Protein AF-A0A1H7YFT9-F1 (afdb_monomer_lite)

Organism: NCBI:txid295069

Sequence (80 aa):
MSNLADKTEYKALNIIAQMVKQYEKLHYLDMTKEDDWNATNARNLLQSIIQNNEYKINYNRNSKKSILKTKLCKPIFSDR

Secondary structure (DSSP, 8-state):
--HHHHHHHHHHHHHHHHHHHHHTTGGGS---HHHHHHHHHHHHHHHHHHHHTTEEE---TT-S-SEEE---PPPTT---

Structure (mmCIF, N/CA/C/O backbone):
data_AF-A0A1H7YFT9-F1
#
_entry.id   AF-A0A1H7YFT9-F1
#
loop_
_atom_site.group_PDB
_atom_site.id
_atom_site.type_symbol
_atom_site.label_atom_id
_atom_site.label_alt_id
_atom_site.label_comp_id
_atom_site.label_asym_id
_atom_site.label_entity_id
_atom_site.label_seq_id
_atom_site.pdbx_PDB_ins_code
_atom_site.Cartn_x
_atom_site.Cartn_y
_atom_site.Cartn_z
_atom_site.occupancy
_atom_site.B_iso_or_equiv
_atom_site.auth_seq_id
_atom_site.auth_comp_id
_atom_site.auth_asym_id
_atom_site.auth_atom_id
_atom_site.pdbx_PDB_model_num
ATOM 1 N N . MET A 1 1 ? -10.103 -1.854 26.376 1.00 51.28 1 MET A N 1
ATOM 2 C CA . MET A 1 1 ? -8.968 -1.040 25.884 1.00 51.28 1 MET A CA 1
ATOM 3 C C . MET A 1 1 ? -9.431 0.409 25.795 1.00 51.28 1 MET A C 1
ATOM 5 O O . MET A 1 1 ? -10.635 0.630 25.739 1.00 51.28 1 MET A O 1
ATOM 9 N N . SER A 1 2 ? -8.540 1.394 25.929 1.00 67.81 2 SER A N 1
ATOM 10 C CA . SER A 1 2 ? -8.937 2.809 25.953 1.00 67.81 2 SER A CA 1
ATOM 11 C C . SER A 1 2 ? -9.266 3.312 24.542 1.00 67.81 2 SER A C 1
ATOM 13 O O . SER A 1 2 ? -8.584 2.966 23.584 1.00 67.81 2 SER A O 1
ATOM 15 N N . ASN A 1 3 ? -10.250 4.208 24.413 1.00 75.38 3 ASN A N 1
ATOM 16 C CA . ASN A 1 3 ? -10.655 4.803 23.125 1.00 75.38 3 ASN A CA 1
ATOM 17 C C . ASN A 1 3 ? -9.503 5.464 22.337 1.00 75.38 3 ASN A C 1
ATOM 19 O O . ASN A 1 3 ? -9.619 5.694 21.132 1.00 75.38 3 ASN A O 1
ATOM 23 N N . LEU A 1 4 ? -8.417 5.849 23.015 1.00 77.00 4 LEU A N 1
ATOM 24 C CA . LEU A 1 4 ? -7.245 6.451 22.384 1.00 77.00 4 LEU A CA 1
ATOM 25 C C . LEU A 1 4 ? -6.366 5.400 21.697 1.00 77.00 4 LEU A C 1
ATOM 27 O O . LEU A 1 4 ? -5.865 5.664 20.603 1.00 77.00 4 LEU A O 1
ATOM 31 N N . ALA A 1 5 ? -6.212 4.223 22.308 1.00 76.50 5 ALA A N 1
ATOM 32 C CA . ALA A 1 5 ? -5.458 3.113 21.736 1.00 76.50 5 ALA A CA 1
ATOM 33 C C . ALA A 1 5 ? -6.095 2.666 20.415 1.00 76.50 5 ALA A C 1
ATOM 35 O O . ALA A 1 5 ? -5.424 2.687 19.386 1.00 76.50 5 ALA A O 1
ATOM 36 N N . ASP A 1 6 ? -7.412 2.448 20.408 1.00 78.00 6 ASP A N 1
ATOM 37 C CA . ASP A 1 6 ? -8.161 2.017 19.220 1.00 78.00 6 ASP A CA 1
ATOM 38 C C . ASP A 1 6 ? -8.050 3.029 18.063 1.00 78.00 6 ASP A C 1
ATOM 40 O O . ASP A 1 6 ? -7.867 2.675 16.895 1.00 78.00 6 ASP A O 1
ATOM 44 N N . LYS A 1 7 ? -8.112 4.332 18.375 1.00 86.12 7 LYS A N 1
ATOM 45 C CA . LYS A 1 7 ? -7.919 5.402 17.379 1.00 86.12 7 LYS A CA 1
ATOM 46 C C . LYS A 1 7 ? -6.495 5.430 16.830 1.00 86.12 7 LYS A C 1
ATOM 48 O O . LYS A 1 7 ? -6.304 5.776 15.664 1.00 86.12 7 LYS A O 1
ATOM 53 N N . THR A 1 8 ? -5.511 5.131 17.668 1.00 90.69 8 THR A N 1
ATOM 54 C CA . THR A 1 8 ? -4.093 5.135 17.294 1.00 90.69 8 THR A CA 1
ATOM 55 C C . THR A 1 8 ? -3.775 3.939 16.407 1.00 90.69 8 THR A C 1
ATOM 57 O O . THR A 1 8 ? -3.188 4.116 15.341 1.00 90.69 8 THR A O 1
ATOM 60 N N . GLU A 1 9 ? -4.260 2.757 16.781 1.00 90.06 9 GLU A N 1
ATOM 61 C CA . GLU A 1 9 ? -4.163 1.527 15.996 1.00 90.06 9 GLU A CA 1
ATOM 62 C C . GLU A 1 9 ? -4.780 1.711 14.606 1.00 90.06 9 GLU A C 1
ATOM 64 O O . GLU A 1 9 ? -4.105 1.526 13.592 1.00 90.06 9 GLU A O 1
ATOM 69 N N . TYR A 1 10 ? -6.028 2.190 14.537 1.00 92.69 10 TYR A N 1
ATOM 70 C CA . TYR A 1 10 ? -6.698 2.424 13.258 1.00 92.69 10 TYR A CA 1
ATOM 71 C C . TYR A 1 10 ? -5.918 3.397 12.362 1.00 92.69 10 TYR A C 1
ATOM 73 O O . TYR A 1 10 ? -5.807 3.182 11.153 1.00 92.69 10 TYR A O 1
ATOM 81 N N . LYS A 1 11 ? -5.359 4.473 12.933 1.00 94.19 11 LYS A N 1
ATOM 82 C CA . LYS A 1 11 ? -4.536 5.431 12.179 1.00 94.19 11 LYS A CA 1
ATOM 83 C C . LYS A 1 11 ? -3.270 4.778 11.627 1.00 94.19 11 LYS A C 1
ATOM 85 O O . LYS A 1 11 ? -2.970 4.990 10.453 1.00 94.19 11 LYS A O 1
ATOM 90 N N . ALA A 1 12 ? -2.567 3.984 12.433 1.00 95.38 12 ALA A N 1
ATOM 91 C CA . ALA A 1 12 ? -1.370 3.270 12.001 1.00 95.38 12 ALA A CA 1
ATOM 92 C C . ALA A 1 12 ? -1.686 2.306 10.845 1.00 95.38 12 ALA A C 1
ATOM 94 O O . ALA A 1 12 ? -1.069 2.388 9.783 1.00 95.38 12 ALA A O 1
ATOM 95 N N . LEU A 1 13 ? -2.724 1.479 10.994 1.00 95.88 13 LEU A N 1
ATOM 96 C CA . LEU A 1 13 ? -3.168 0.550 9.950 1.00 95.88 13 LEU A CA 1
ATOM 97 C C . LEU A 1 13 ? -3.606 1.276 8.671 1.00 95.88 13 LEU A C 1
ATOM 99 O O . LEU A 1 13 ? -3.340 0.808 7.563 1.00 95.88 13 LEU A O 1
ATOM 103 N N . ASN A 1 14 ? -4.240 2.443 8.798 1.00 95.12 14 ASN A N 1
ATOM 104 C CA . ASN A 1 14 ? -4.635 3.248 7.647 1.00 95.12 14 ASN A CA 1
ATOM 105 C C . ASN A 1 14 ? -3.425 3.786 6.862 1.00 95.12 14 ASN A C 1
ATOM 107 O O . ASN A 1 14 ? -3.477 3.795 5.633 1.00 95.12 14 ASN A O 1
ATOM 111 N N . ILE A 1 15 ? -2.346 4.197 7.539 1.00 96.12 15 ILE A N 1
ATOM 112 C CA . ILE A 1 15 ? -1.097 4.629 6.886 1.00 96.12 15 ILE A CA 1
ATOM 113 C C . ILE A 1 15 ? -0.448 3.448 6.159 1.00 96.12 15 ILE A C 1
ATOM 115 O O . ILE A 1 15 ? -0.128 3.560 4.977 1.00 96.12 15 ILE A O 1
ATOM 119 N N . ILE A 1 16 ? -0.335 2.292 6.818 1.00 96.69 16 ILE A N 1
ATOM 120 C CA . ILE A 1 16 ? 0.220 1.069 6.215 1.00 96.69 16 ILE A CA 1
ATOM 121 C C . ILE A 1 16 ? -0.560 0.691 4.947 1.00 96.69 16 ILE A C 1
ATOM 123 O O . ILE A 1 16 ? 0.029 0.398 3.908 1.00 96.69 16 ILE A O 1
ATOM 127 N N . ALA A 1 17 ? -1.892 0.777 4.977 1.00 96.00 17 ALA A N 1
ATOM 128 C CA . ALA A 1 17 ? -2.723 0.495 3.808 1.00 96.00 17 ALA A CA 1
ATOM 129 C C . ALA A 1 17 ? -2.515 1.491 2.660 1.00 96.00 17 ALA A C 1
ATOM 131 O O . ALA A 1 17 ? -2.587 1.112 1.491 1.00 96.00 17 ALA A O 1
ATOM 132 N N . GLN A 1 18 ? -2.260 2.764 2.970 1.00 95.31 18 GLN A N 1
ATOM 133 C CA . GLN A 1 18 ? -1.879 3.745 1.956 1.00 95.31 18 GLN A CA 1
ATOM 134 C C . GLN A 1 18 ? -0.523 3.398 1.348 1.00 95.31 18 GLN A C 1
ATOM 136 O O . GLN A 1 18 ? -0.407 3.439 0.127 1.00 95.31 18 GLN A O 1
ATOM 141 N N . MET A 1 19 ? 0.460 3.001 2.162 1.00 96.25 19 MET A N 1
ATOM 142 C CA . MET A 1 19 ? 1.770 2.564 1.676 1.00 96.25 19 MET A CA 1
ATOM 143 C C . MET A 1 19 ? 1.631 1.388 0.710 1.00 96.25 19 MET A C 1
ATOM 145 O O . MET A 1 19 ? 2.141 1.484 -0.400 1.00 96.25 19 MET A O 1
ATOM 149 N N . VAL A 1 20 ? 0.871 0.341 1.058 1.00 95.94 20 VAL A N 1
ATOM 150 C CA . VAL A 1 20 ? 0.637 -0.812 0.162 1.00 95.94 20 VAL A CA 1
ATOM 151 C C . VAL A 1 20 ? 0.130 -0.368 -1.215 1.00 95.94 20 VAL A C 1
ATOM 153 O O . VAL A 1 20 ? 0.669 -0.790 -2.234 1.00 95.94 20 VAL A O 1
ATOM 156 N N . LYS A 1 21 ? -0.836 0.557 -1.262 1.00 94.12 21 LYS A N 1
ATOM 157 C CA . LYS A 1 21 ? -1.347 1.106 -2.529 1.00 94.12 21 LYS A CA 1
ATOM 158 C C . LYS A 1 21 ? -0.311 1.911 -3.314 1.00 94.12 21 LYS A C 1
ATOM 160 O O . LYS A 1 21 ? -0.453 2.032 -4.526 1.00 94.12 21 LYS A O 1
ATOM 165 N N . GLN A 1 22 ? 0.667 2.530 -2.651 1.00 93.75 22 GLN A N 1
ATOM 166 C CA . GLN A 1 22 ? 1.762 3.209 -3.349 1.00 93.75 22 GLN A CA 1
ATOM 167 C C . GLN A 1 22 ? 2.792 2.206 -3.871 1.00 93.75 22 GLN A C 1
ATOM 169 O O . GLN A 1 22 ? 3.234 2.367 -5.002 1.00 93.75 22 GLN A O 1
ATOM 174 N N . TYR A 1 23 ? 3.104 1.144 -3.117 1.00 92.56 23 TYR A N 1
ATOM 175 C CA . TYR A 1 23 ? 3.965 0.051 -3.591 1.00 92.56 23 TYR A CA 1
ATOM 176 C C . TYR A 1 23 ? 3.422 -0.576 -4.878 1.00 92.56 23 TYR A C 1
ATOM 178 O O . TYR A 1 23 ? 4.170 -0.802 -5.820 1.00 92.56 23 TYR A O 1
ATOM 186 N N . GLU A 1 24 ? 2.104 -0.762 -4.971 1.00 87.69 24 GLU A N 1
ATOM 187 C CA . GLU A 1 24 ? 1.456 -1.243 -6.198 1.00 87.69 24 GLU A CA 1
ATOM 188 C C . GLU A 1 24 ? 1.627 -0.309 -7.397 1.00 87.69 24 GLU A C 1
ATOM 190 O O . GLU A 1 24 ? 1.464 -0.763 -8.520 1.00 87.69 24 GLU A O 1
ATOM 195 N N . LYS A 1 25 ? 1.942 0.974 -7.197 1.00 91.88 25 LYS A N 1
ATOM 196 C CA . LYS A 1 25 ? 2.170 1.952 -8.273 1.00 91.88 25 LYS A CA 1
ATOM 197 C C . LYS A 1 25 ? 3.638 2.094 -8.657 1.00 91.88 25 LYS A C 1
ATOM 199 O O . LYS A 1 25 ? 3.928 2.831 -9.594 1.00 91.88 25 LYS A O 1
ATOM 204 N N . LEU A 1 26 ? 4.559 1.429 -7.960 1.00 92.44 26 LEU A N 1
ATOM 205 C CA . LEU A 1 26 ? 5.983 1.547 -8.273 1.00 92.44 26 LEU A CA 1
ATOM 206 C C . LEU A 1 26 ? 6.314 1.012 -9.670 1.00 92.44 26 LEU A C 1
ATOM 208 O O . LEU A 1 26 ? 7.256 1.509 -10.267 1.00 92.44 26 LEU A O 1
ATOM 212 N N . HIS A 1 27 ? 5.477 0.139 -10.245 1.00 86.81 27 HIS A N 1
ATOM 213 C CA . HIS A 1 27 ? 5.614 -0.332 -11.631 1.00 86.81 27 HIS A CA 1
ATOM 214 C C . HIS A 1 27 ? 5.572 0.779 -12.700 1.00 86.81 27 HIS A C 1
ATOM 216 O O . HIS A 1 27 ? 5.847 0.508 -13.863 1.00 86.81 27 HIS A O 1
ATOM 222 N N . TYR A 1 28 ? 5.192 2.014 -12.343 1.00 89.75 28 TYR A N 1
ATOM 223 C CA . TYR A 1 28 ? 5.308 3.174 -13.233 1.00 89.75 28 TYR A CA 1
ATOM 224 C C . TYR A 1 28 ? 6.722 3.770 -13.287 1.00 89.75 28 TYR A C 1
ATOM 226 O O . TYR A 1 28 ? 6.977 4.642 -14.116 1.00 89.75 28 TYR A O 1
ATOM 234 N N . LEU A 1 29 ? 7.613 3.366 -12.383 1.00 90.69 29 LEU A N 1
ATOM 235 C CA . LEU A 1 29 ? 9.004 3.800 -12.344 1.00 90.69 29 LEU A CA 1
ATOM 236 C C . LEU A 1 29 ? 9.879 2.861 -13.177 1.00 90.69 29 LEU A C 1
ATOM 238 O O . LEU A 1 29 ? 9.493 1.732 -13.478 1.00 90.69 29 LEU A O 1
ATOM 242 N N . ASP A 1 30 ? 11.078 3.328 -13.512 1.00 91.56 30 ASP A N 1
ATOM 243 C CA . ASP A 1 30 ? 12.112 2.470 -14.085 1.00 91.56 30 ASP A CA 1
ATOM 244 C C . ASP A 1 30 ? 12.655 1.547 -12.983 1.00 91.56 30 ASP A C 1
ATOM 246 O O . ASP A 1 30 ? 13.445 1.966 -12.137 1.00 91.56 30 ASP A O 1
ATOM 250 N N . MET A 1 31 ? 12.122 0.324 -12.917 1.00 92.00 31 MET A N 1
ATOM 251 C CA . MET A 1 31 ? 12.429 -0.651 -11.871 1.00 92.00 31 MET A CA 1
ATOM 252 C C . MET A 1 31 ? 13.373 -1.729 -12.390 1.00 92.00 31 MET A C 1
ATOM 254 O O . MET A 1 31 ? 13.110 -2.370 -13.412 1.00 92.00 31 MET A O 1
ATOM 258 N N . THR A 1 32 ? 14.431 -2.016 -11.632 1.00 95.69 32 THR A N 1
ATOM 259 C CA . THR A 1 32 ? 15.193 -3.247 -11.844 1.00 95.69 32 THR A CA 1
ATOM 260 C C . THR A 1 32 ? 14.408 -4.457 -11.326 1.00 95.69 32 THR A C 1
ATOM 262 O O . THR A 1 32 ? 13.459 -4.339 -10.548 1.00 95.69 32 THR A O 1
ATOM 265 N N . LYS A 1 33 ? 14.830 -5.665 -11.719 1.00 94.19 33 LYS A N 1
ATOM 266 C CA . LYS A 1 33 ? 14.256 -6.911 -11.177 1.00 94.19 33 LYS A CA 1
ATOM 267 C C . LYS A 1 33 ? 14.409 -7.012 -9.656 1.00 94.19 33 LYS A C 1
ATOM 269 O O . LYS A 1 33 ? 13.551 -7.587 -8.993 1.00 94.19 33 LYS A O 1
ATOM 274 N N . GLU A 1 34 ? 15.508 -6.487 -9.121 1.00 96.19 34 GLU A N 1
ATOM 275 C CA . GLU A 1 34 ? 15.771 -6.489 -7.684 1.00 96.19 34 GLU A CA 1
ATOM 276 C C . GLU A 1 34 ? 14.847 -5.509 -6.953 1.00 96.19 34 GLU A C 1
ATOM 278 O O . GLU A 1 34 ? 14.259 -5.868 -5.932 1.00 96.19 34 GLU A O 1
ATOM 283 N N . ASP A 1 35 ? 14.629 -4.317 -7.518 1.00 93.75 35 ASP A N 1
ATOM 284 C CA . ASP A 1 35 ? 13.677 -3.342 -6.977 1.00 93.75 35 ASP A CA 1
ATOM 285 C C . ASP A 1 35 ? 12.252 -3.900 -6.945 1.00 93.75 35 ASP A C 1
ATOM 287 O O . ASP A 1 35 ? 11.552 -3.735 -5.946 1.00 93.75 35 ASP A O 1
ATOM 291 N N . ASP A 1 36 ? 11.820 -4.590 -8.006 1.00 93.38 36 ASP A N 1
ATOM 292 C CA . ASP A 1 36 ? 10.482 -5.193 -8.086 1.00 93.38 36 ASP A CA 1
ATOM 293 C C . ASP A 1 36 ? 10.287 -6.296 -7.041 1.00 93.38 36 ASP A C 1
ATOM 295 O O . ASP A 1 36 ? 9.267 -6.345 -6.342 1.00 93.38 36 ASP A O 1
ATOM 299 N N . TRP A 1 37 ? 11.307 -7.137 -6.857 1.00 95.56 37 TRP A N 1
ATOM 300 C CA . TRP A 1 37 ? 11.295 -8.170 -5.827 1.00 95.56 37 TRP A CA 1
ATOM 301 C C . TRP A 1 37 ? 11.232 -7.565 -4.417 1.00 95.56 37 TRP A C 1
ATOM 303 O O . TRP A 1 37 ? 10.381 -7.956 -3.610 1.00 95.56 37 TRP A O 1
ATOM 313 N N . ASN A 1 38 ? 12.064 -6.559 -4.136 1.00 95.19 38 ASN A N 1
ATOM 314 C CA . ASN A 1 38 ? 12.086 -5.850 -2.856 1.00 95.19 38 ASN A CA 1
ATOM 315 C C . ASN A 1 38 ? 10.755 -5.134 -2.574 1.00 95.19 38 ASN A C 1
ATOM 317 O O . ASN A 1 38 ? 10.200 -5.258 -1.477 1.00 95.19 38 ASN A O 1
ATOM 321 N N . ALA A 1 39 ? 10.202 -4.435 -3.568 1.00 95.31 39 ALA A N 1
ATOM 322 C CA . ALA A 1 39 ? 8.916 -3.750 -3.476 1.00 95.31 39 ALA A CA 1
ATOM 323 C C . ALA A 1 39 ? 7.768 -4.732 -3.212 1.00 95.31 39 ALA A C 1
ATOM 325 O O . ALA A 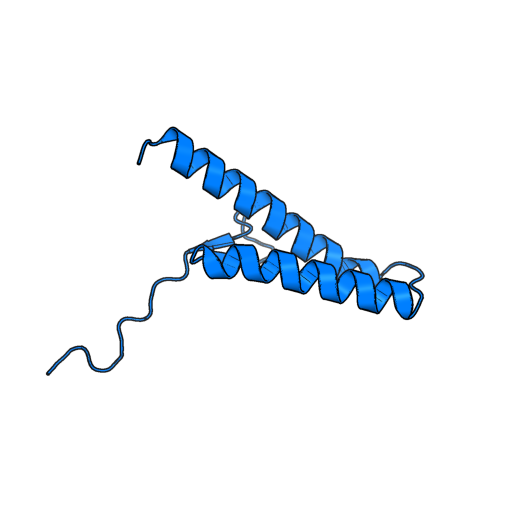1 39 ? 6.922 -4.490 -2.345 1.00 95.31 39 ALA A O 1
ATOM 326 N N . THR A 1 40 ? 7.753 -5.866 -3.914 1.00 95.19 40 THR A N 1
ATOM 327 C CA . THR A 1 40 ? 6.755 -6.922 -3.719 1.00 95.19 40 THR A CA 1
ATOM 328 C C . THR A 1 40 ? 6.848 -7.526 -2.321 1.00 95.19 40 THR A C 1
ATOM 330 O O . THR A 1 40 ? 5.822 -7.698 -1.657 1.00 95.19 40 THR A O 1
ATOM 333 N N . ASN A 1 41 ? 8.059 -7.801 -1.833 1.00 96.69 41 ASN A N 1
ATOM 334 C CA . ASN A 1 41 ? 8.259 -8.338 -0.491 1.00 96.69 41 ASN A CA 1
ATOM 335 C C . ASN A 1 41 ? 7.785 -7.350 0.590 1.00 96.69 41 ASN A C 1
ATOM 337 O O . ASN A 1 41 ? 6.998 -7.716 1.466 1.00 96.69 41 ASN A O 1
ATOM 341 N N . ALA A 1 42 ? 8.167 -6.073 0.480 1.00 96.56 42 ALA A N 1
ATOM 342 C CA . ALA A 1 42 ? 7.705 -5.019 1.381 1.00 96.56 42 ALA A CA 1
ATOM 343 C C . ALA A 1 42 ? 6.172 -4.897 1.385 1.00 96.56 42 ALA A C 1
ATOM 345 O O . ALA A 1 42 ? 5.554 -4.840 2.451 1.00 96.56 42 ALA A O 1
ATOM 346 N N . ARG A 1 43 ? 5.536 -4.936 0.205 1.00 96.88 43 ARG A N 1
ATOM 347 C CA . ARG A 1 43 ? 4.072 -4.925 0.071 1.00 96.88 43 ARG A CA 1
ATOM 348 C C . ARG A 1 43 ? 3.425 -6.073 0.845 1.00 96.88 43 ARG A C 1
ATOM 350 O O . ARG A 1 43 ? 2.476 -5.843 1.593 1.00 96.88 43 ARG A O 1
ATOM 357 N N . ASN A 1 44 ? 3.942 -7.290 0.684 1.00 96.50 44 ASN A N 1
ATOM 358 C CA . ASN A 1 44 ? 3.406 -8.487 1.330 1.00 96.50 44 ASN A CA 1
ATOM 359 C C . ASN A 1 44 ? 3.521 -8.408 2.858 1.00 96.50 44 ASN A C 1
ATOM 361 O O . ASN A 1 44 ? 2.557 -8.714 3.563 1.00 96.50 44 ASN A O 1
ATOM 365 N N . LEU A 1 45 ? 4.656 -7.927 3.373 1.00 97.31 45 LEU A N 1
ATOM 366 C CA . LEU A 1 45 ? 4.859 -7.722 4.808 1.00 97.31 45 LEU A CA 1
ATOM 367 C C . LEU A 1 45 ? 3.849 -6.718 5.377 1.00 97.31 45 LEU A C 1
ATOM 369 O O . LEU A 1 45 ? 3.148 -7.026 6.340 1.00 97.31 45 LEU A O 1
ATOM 373 N N . LEU A 1 46 ? 3.698 -5.552 4.745 1.00 97.00 46 LEU A N 1
ATOM 374 C CA . LEU A 1 46 ? 2.739 -4.529 5.176 1.00 97.00 46 LEU A CA 1
ATOM 375 C C . LEU A 1 46 ? 1.286 -5.023 5.097 1.00 97.00 46 LEU A C 1
ATOM 377 O O . LEU A 1 46 ? 0.484 -4.761 5.995 1.00 97.00 46 LEU A O 1
ATOM 381 N N . GLN A 1 47 ? 0.944 -5.777 4.052 1.00 96.25 47 GLN A N 1
ATOM 382 C CA . GLN A 1 47 ? -0.381 -6.369 3.897 1.00 96.25 47 GLN A CA 1
ATOM 383 C C . GLN A 1 47 ? -0.683 -7.403 4.994 1.00 96.25 47 GLN A C 1
ATOM 385 O O . GLN A 1 47 ? -1.804 -7.424 5.506 1.00 96.25 47 GLN A O 1
ATOM 390 N N . SER A 1 48 ? 0.304 -8.209 5.399 1.00 96.38 48 SER A N 1
ATOM 391 C CA . SER A 1 48 ? 0.140 -9.193 6.478 1.00 96.38 48 SER A CA 1
ATOM 392 C C . SER A 1 48 ? -0.1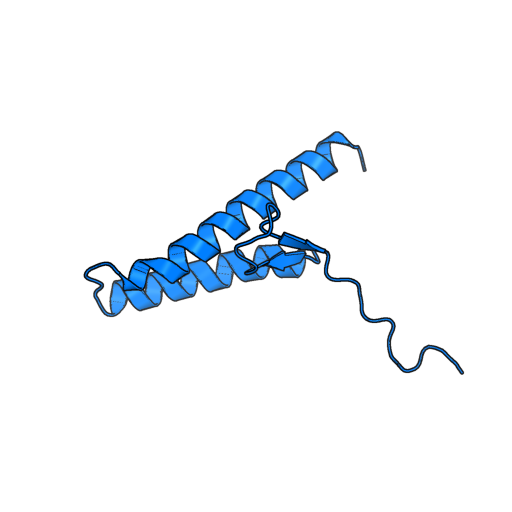90 -8.537 7.822 1.00 96.38 48 SER A C 1
ATOM 394 O O . SER A 1 48 ? -1.076 -9.008 8.532 1.00 96.38 48 SER A O 1
ATOM 396 N N . ILE A 1 49 ? 0.426 -7.389 8.136 1.00 95.88 49 ILE A N 1
ATOM 397 C CA . ILE A 1 49 ? 0.137 -6.626 9.360 1.00 95.88 49 ILE A CA 1
ATOM 398 C C . ILE A 1 49 ? -1.336 -6.206 9.381 1.00 95.88 49 ILE A C 1
ATOM 400 O O . ILE A 1 49 ? -2.009 -6.363 10.396 1.00 95.88 49 ILE A O 1
ATOM 404 N N . ILE A 1 50 ? -1.870 -5.721 8.258 1.00 95.38 50 ILE A N 1
ATOM 405 C CA . ILE A 1 50 ? -3.281 -5.318 8.155 1.00 95.38 50 ILE A CA 1
ATOM 406 C C . ILE A 1 50 ? -4.210 -6.519 8.379 1.00 95.38 50 ILE A C 1
ATOM 408 O O . ILE A 1 50 ? -5.183 -6.411 9.125 1.00 95.38 50 ILE A O 1
ATOM 412 N N . GLN A 1 51 ? -3.902 -7.656 7.751 1.00 93.69 51 GLN A N 1
ATOM 413 C CA . GLN A 1 51 ? -4.714 -8.873 7.831 1.00 93.69 51 GLN A CA 1
ATOM 414 C C . GLN A 1 51 ? -4.718 -9.481 9.236 1.00 93.69 51 GLN A C 1
ATOM 416 O O . GLN A 1 51 ? -5.782 -9.853 9.730 1.00 93.69 51 GLN A O 1
ATOM 421 N N . ASN A 1 52 ? -3.565 -9.505 9.907 1.00 94.50 52 ASN A N 1
ATOM 422 C CA . ASN A 1 52 ? -3.430 -10.003 11.278 1.00 94.50 52 ASN A CA 1
ATOM 423 C C . ASN A 1 52 ? -4.208 -9.159 12.298 1.00 94.50 52 ASN A C 1
ATOM 425 O O . ASN A 1 52 ? -4.584 -9.671 13.345 1.00 94.50 52 ASN A O 1
ATOM 429 N N . ASN A 1 53 ? -4.490 -7.891 11.981 1.00 92.25 53 ASN A N 1
ATOM 430 C CA . ASN A 1 53 ? -5.328 -7.011 12.801 1.00 92.25 53 ASN A CA 1
ATOM 431 C C . ASN A 1 53 ? -6.813 -7.034 12.376 1.00 92.25 53 ASN A C 1
ATOM 433 O O . ASN A 1 53 ? -7.559 -6.109 12.674 1.00 92.25 53 ASN A O 1
ATOM 437 N N . GLU A 1 54 ? -7.264 -8.073 11.664 1.00 93.62 54 GLU A N 1
ATOM 438 C CA . GLU A 1 54 ? -8.659 -8.252 11.220 1.00 93.62 54 GLU A CA 1
ATOM 439 C C . GLU A 1 54 ? -9.166 -7.183 10.235 1.00 93.62 54 GLU A C 1
ATOM 441 O O . GLU A 1 54 ? -10.373 -6.944 10.105 1.00 93.62 54 GLU A O 1
ATOM 446 N N . TYR A 1 55 ? -8.267 -6.542 9.494 1.00 94.31 55 TYR A N 1
ATOM 447 C CA . TYR A 1 55 ? -8.625 -5.611 8.430 1.00 94.31 55 TYR A CA 1
ATOM 448 C C . TYR A 1 55 ? -8.255 -6.170 7.057 1.00 94.31 55 TYR A C 1
ATOM 450 O O . TYR A 1 55 ? -7.458 -7.090 6.899 1.00 94.31 55 TYR A O 1
ATOM 458 N N . LYS A 1 56 ? -8.841 -5.580 6.021 1.00 94.75 56 LYS A N 1
ATOM 459 C CA . LYS A 1 56 ? -8.440 -5.772 4.628 1.00 94.75 56 LYS A CA 1
ATOM 460 C C . LYS A 1 56 ? -8.284 -4.432 3.935 1.00 94.75 56 LYS A C 1
ATOM 462 O O . LYS A 1 56 ? -8.964 -3.463 4.280 1.00 94.75 56 LYS A O 1
ATOM 467 N N . ILE A 1 57 ? -7.418 -4.388 2.930 1.00 94.75 57 ILE A N 1
ATOM 468 C CA . ILE A 1 57 ? -7.217 -3.189 2.116 1.00 94.75 57 ILE A CA 1
ATOM 469 C C . ILE A 1 57 ? -8.475 -2.925 1.287 1.00 94.75 57 ILE A C 1
ATOM 471 O O . ILE A 1 57 ? -9.092 -3.833 0.730 1.00 94.75 57 ILE A O 1
ATOM 475 N N . ASN A 1 58 ? -8.869 -1.658 1.219 1.00 94.88 58 ASN A N 1
ATOM 476 C CA . ASN A 1 58 ? -9.978 -1.199 0.404 1.00 94.88 58 ASN A CA 1
ATOM 477 C C . ASN A 1 58 ? -9.473 -0.584 -0.900 1.00 94.88 58 ASN A C 1
ATOM 479 O O . ASN A 1 58 ? -8.966 0.539 -0.897 1.00 94.88 58 ASN A O 1
ATOM 483 N N . TYR A 1 59 ? -9.667 -1.273 -2.017 1.00 91.75 59 TYR A N 1
ATOM 484 C CA . TYR A 1 59 ? -9.270 -0.782 -3.339 1.00 91.75 59 TYR A CA 1
ATOM 485 C C . TYR A 1 59 ? -10.329 0.089 -4.028 1.00 91.75 59 TYR A C 1
ATOM 487 O O . TYR A 1 59 ? -10.093 0.598 -5.122 1.00 91.75 59 TYR A O 1
ATOM 495 N N . ASN A 1 60 ? -11.485 0.314 -3.393 1.00 91.81 60 ASN A N 1
ATOM 496 C CA . ASN A 1 60 ? -12.513 1.187 -3.948 1.00 91.81 60 ASN A CA 1
ATOM 497 C C . ASN A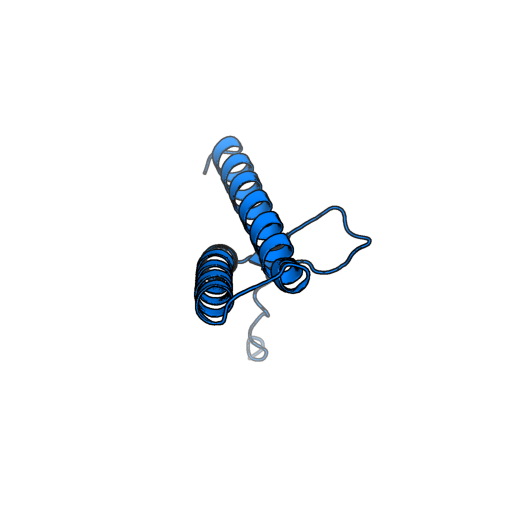 1 60 ? -12.014 2.643 -4.015 1.00 91.81 60 ASN A C 1
ATOM 499 O O . 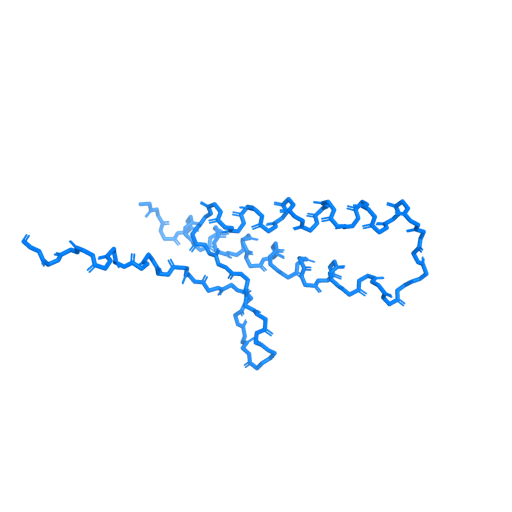ASN A 1 60 ? -11.869 3.303 -2.984 1.00 91.81 60 ASN A O 1
ATOM 503 N N . ARG A 1 61 ? -11.814 3.148 -5.238 1.00 83.94 61 ARG A N 1
ATOM 504 C CA . ARG A 1 61 ? -11.345 4.517 -5.521 1.00 83.94 61 ARG A CA 1
ATOM 505 C C . ARG A 1 61 ? -12.302 5.604 -5.022 1.00 83.94 61 ARG A C 1
ATOM 507 O O . ARG A 1 61 ? -11.852 6.692 -4.689 1.00 83.94 61 ARG A O 1
ATOM 514 N N . ASN A 1 62 ? -13.592 5.294 -4.906 1.00 89.94 62 ASN A N 1
ATOM 515 C CA . ASN A 1 62 ? -14.619 6.232 -4.443 1.00 89.94 62 ASN A CA 1
ATOM 516 C C . ASN A 1 62 ? -14.767 6.243 -2.913 1.00 89.94 62 ASN A C 1
ATOM 518 O O . ASN A 1 62 ? -15.591 6.975 -2.367 1.00 89.94 62 ASN A O 1
ATOM 522 N N . SER A 1 63 ? -13.999 5.418 -2.195 1.00 88.81 63 SER A N 1
ATOM 523 C CA . SER A 1 63 ? -14.068 5.343 -0.742 1.00 88.81 63 SER A CA 1
ATOM 524 C C . SER A 1 63 ? -12.972 6.168 -0.079 1.00 88.81 63 SER A C 1
ATOM 526 O O . SER A 1 63 ? -11.793 6.032 -0.393 1.00 88.81 63 SER A O 1
ATOM 528 N N . LYS A 1 64 ? -13.350 6.947 0.939 1.00 85.81 64 LYS A N 1
ATOM 529 C CA . LYS A 1 64 ? -12.394 7.651 1.811 1.00 85.81 64 LYS A CA 1
ATOM 530 C C . LYS A 1 64 ? -11.615 6.708 2.741 1.00 85.81 64 LYS A C 1
ATOM 532 O O . LYS A 1 64 ? -10.648 7.132 3.364 1.00 85.81 64 LYS A O 1
ATOM 537 N N . LYS A 1 65 ? -12.049 5.449 2.891 1.00 89.19 65 LYS A N 1
ATOM 538 C CA . LYS A 1 65 ? -11.443 4.478 3.814 1.00 89.19 65 LYS A CA 1
ATOM 539 C C . LYS A 1 65 ? -10.403 3.635 3.087 1.00 89.19 65 LYS A C 1
ATOM 541 O O . LYS A 1 65 ? -10.743 3.001 2.093 1.00 89.19 65 LYS A O 1
ATOM 546 N N . SER A 1 66 ? -9.178 3.557 3.608 1.00 92.25 66 SER A N 1
ATOM 547 C CA . SER A 1 66 ? -8.131 2.693 3.033 1.00 92.25 66 SER A CA 1
ATOM 548 C C . SER A 1 66 ? -8.214 1.244 3.502 1.00 92.25 66 SER A C 1
ATOM 550 O O . SER A 1 66 ? -7.701 0.369 2.811 1.00 92.25 66 SER A O 1
ATOM 552 N N . ILE A 1 67 ? -8.886 0.994 4.628 1.00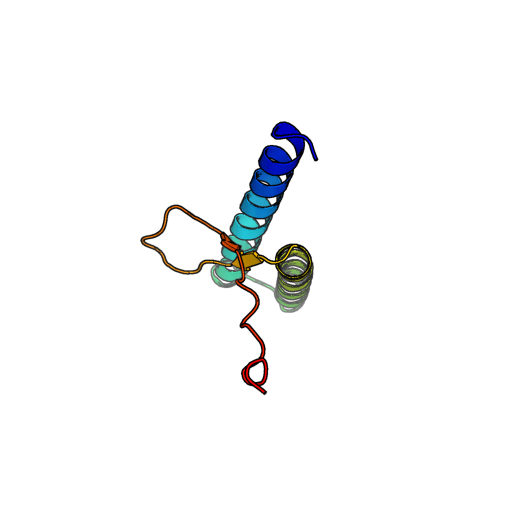 94.69 67 ILE A N 1
ATOM 553 C CA . ILE A 1 67 ? -9.093 -0.336 5.207 1.00 94.69 67 ILE A CA 1
ATOM 554 C C . ILE A 1 67 ? -10.570 -0.579 5.520 1.00 94.69 67 ILE A C 1
ATOM 556 O O . ILE A 1 67 ? -11.327 0.349 5.814 1.00 94.69 67 ILE A O 1
ATOM 560 N N . LEU A 1 68 ? -10.981 -1.841 5.461 1.00 93.69 68 LEU A N 1
ATOM 561 C CA . LEU A 1 68 ? -12.291 -2.324 5.890 1.00 93.69 68 LEU A CA 1
ATOM 562 C C . LEU A 1 68 ? -12.080 -3.387 6.956 1.00 93.69 68 LEU A C 1
ATOM 564 O O . LEU A 1 68 ? -11.215 -4.242 6.791 1.00 93.69 68 LEU A O 1
ATOM 568 N N . LYS A 1 69 ? -12.880 -3.357 8.025 1.00 91.62 69 LYS A N 1
ATOM 569 C CA . LYS A 1 69 ? -12.857 -4.441 9.006 1.00 91.62 69 LYS A CA 1
ATOM 570 C C . LYS A 1 69 ? -13.376 -5.710 8.338 1.00 91.62 69 LYS A C 1
ATOM 572 O O . LYS A 1 69 ? -14.457 -5.704 7.736 1.00 91.62 69 LYS A O 1
ATOM 577 N N . THR A 1 70 ? -12.597 -6.775 8.404 1.00 87.62 70 THR A N 1
ATOM 578 C CA . THR A 1 70 ? -13.012 -8.095 7.952 1.00 87.62 70 THR A CA 1
ATOM 579 C C . THR A 1 70 ? -14.047 -8.577 8.959 1.00 87.62 70 THR A C 1
ATOM 581 O O . THR A 1 70 ? -13.720 -8.897 10.096 1.00 87.62 70 THR A O 1
ATOM 584 N N . LYS A 1 71 ? -15.332 -8.572 8.586 1.00 70.75 71 LYS A N 1
ATOM 585 C CA . LYS A 1 71 ? -16.323 -9.303 9.380 1.00 70.75 71 LYS A CA 1
ATOM 586 C C . LYS A 1 71 ? -15.922 -10.771 9.289 1.00 70.75 71 LYS A C 1
ATOM 588 O O . LYS A 1 71 ? -15.838 -11.277 8.172 1.00 70.75 71 LYS A O 1
ATOM 593 N N . LEU A 1 72 ? -15.666 -11.425 10.424 1.00 60.84 72 LEU A N 1
ATOM 594 C CA . LEU A 1 72 ? -15.656 -12.883 10.486 1.00 60.84 72 LEU A CA 1
ATOM 595 C C . LEU A 1 72 ? -16.932 -13.340 9.777 1.00 60.84 72 LEU A C 1
ATOM 597 O O . LEU A 1 72 ? -18.037 -13.008 10.218 1.00 60.84 72 LEU A O 1
ATOM 601 N N . CYS A 1 73 ? -16.798 -14.020 8.637 1.00 49.59 73 CYS A N 1
ATOM 602 C CA . CYS A 1 73 ? -17.908 -14.812 8.142 1.00 49.59 73 CYS A CA 1
ATOM 603 C C . CYS A 1 73 ? -18.281 -15.718 9.311 1.00 49.59 73 CYS A C 1
ATOM 605 O O . CYS A 1 73 ? -17.437 -16.490 9.769 1.00 49.59 73 CYS A O 1
ATOM 607 N N . LYS A 1 74 ? -19.504 -15.582 9.840 1.00 53.72 74 LYS A N 1
ATOM 608 C CA . LYS A 1 74 ? -20.032 -16.617 10.726 1.00 53.72 74 LYS A CA 1
ATOM 609 C C . LYS A 1 74 ? -19.836 -17.934 9.970 1.00 53.72 74 LYS A C 1
ATOM 611 O O . LYS A 1 74 ? -20.184 -17.970 8.783 1.00 53.72 74 LYS A O 1
ATOM 616 N N . PRO A 1 75 ? -19.216 -18.961 10.572 1.00 55.41 75 PRO A N 1
ATOM 617 C CA . PRO A 1 75 ? -19.092 -20.239 9.900 1.00 55.41 75 PRO A CA 1
ATOM 618 C C . PRO A 1 75 ? -20.491 -20.660 9.450 1.00 55.41 75 PRO A C 1
ATOM 620 O O . PRO A 1 75 ? -21.451 -20.558 10.213 1.00 55.41 75 PRO A O 1
ATOM 623 N N . ILE A 1 76 ? -20.596 -21.099 8.194 1.00 60.31 76 ILE A N 1
ATOM 624 C CA . ILE A 1 76 ? -21.853 -21.483 7.526 1.00 60.31 76 ILE A CA 1
ATOM 625 C C . ILE A 1 76 ? -22.599 -22.586 8.316 1.00 60.31 76 ILE A C 1
ATOM 627 O O . ILE A 1 76 ? -23.782 -22.816 8.104 1.00 60.31 76 ILE A O 1
ATOM 631 N N . PHE A 1 77 ? -21.928 -23.224 9.280 1.00 60.12 77 PHE A N 1
ATOM 632 C CA . PHE A 1 77 ? -22.428 -24.323 10.103 1.00 60.12 77 PHE A CA 1
ATOM 633 C C . PHE A 1 77 ? -22.837 -23.939 11.538 1.00 60.12 77 PHE A C 1
ATOM 635 O O . PHE A 1 77 ? -22.885 -24.816 12.391 1.00 60.12 77 PHE A O 1
ATOM 642 N N . SER A 1 78 ? -23.111 -22.665 11.841 1.00 53.44 78 SER A N 1
ATOM 643 C CA . SER A 1 78 ? -23.507 -22.248 13.202 1.00 53.44 78 SER A CA 1
ATOM 644 C C . SER A 1 78 ? -24.994 -22.460 13.547 1.00 53.44 78 SER A C 1
ATOM 646 O O . SER A 1 78 ? -25.405 -22.036 14.624 1.00 53.44 78 SER A O 1
ATOM 648 N N . ASP A 1 79 ? -25.778 -23.104 12.680 1.00 56.03 79 ASP A N 1
ATOM 649 C CA . ASP A 1 79 ? -27.168 -23.487 12.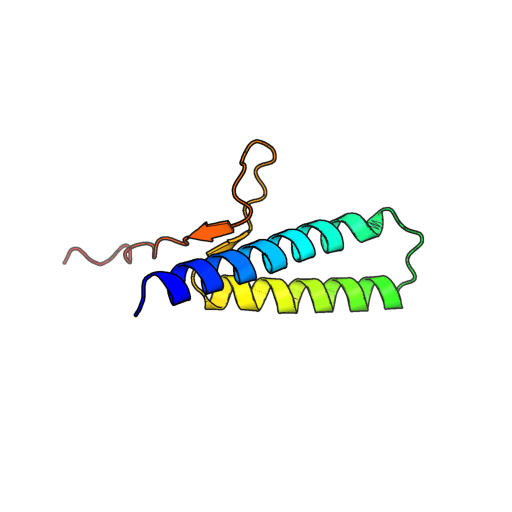959 1.00 56.03 79 ASP A CA 1
ATOM 650 C C . ASP A 1 79 ? -27.300 -25.020 12.902 1.00 56.03 79 ASP A C 1
ATOM 652 O O . ASP A 1 79 ? -27.722 -25.593 11.894 1.00 56.03 79 ASP A O 1
ATOM 656 N N . ARG A 1 80 ? -26.881 -25.698 13.974 1.00 49.84 80 ARG A N 1
ATOM 657 C CA . ARG A 1 80 ? -27.385 -27.022 14.364 1.00 49.84 80 ARG A CA 1
ATOM 658 C C . ARG A 1 80 ? -27.516 -27.091 15.873 1.00 49.84 80 ARG A C 1
ATOM 660 O O . ARG A 1 80 ? -26.558 -26.655 16.548 1.00 49.84 80 ARG A O 1
#

Foldseek 3Di:
DDPVVVVVVQVVLQVLLVLLVVLVVCVVDPDDPVRVVVSVVSSVVSQVVQVVVQWHADPPPPDPGRIDRNDPPPPPPPPD

Radius of gyration: 15.96 Å; chains: 1; bounding box: 43×35×40 Å

pLDDT: mean 87.11, std 13.51, range [49.59, 97.31]